Protein AF-A0A3D3PG53-F1 (afdb_monomer)

Secondary structure (DSSP, 8-state):
--HHHHHHHHSS---PPPTTS-HHHHHHHHHHHTT-------PPP-

Mean predicted aligned error: 4.96 Å

Solvent-accessible surface area (backbone atoms only — not comparable to full-atom values): 3257 Å² total; per-residue (Å²): 131,56,69,67,59,41,31,72,73,71,74,50,77,97,69,89,75,67,88,86,59,63,62,67,60,54,50,56,52,49,28,62,77,66,74,52,83,90,86,80,88,80,85,79,82,134

Foldseek 3Di:
DDQVVCCVPPVDGDDDDDPPDPPVVVVVVCCVVVVDDDDDDDDDDD

Radius of gyration: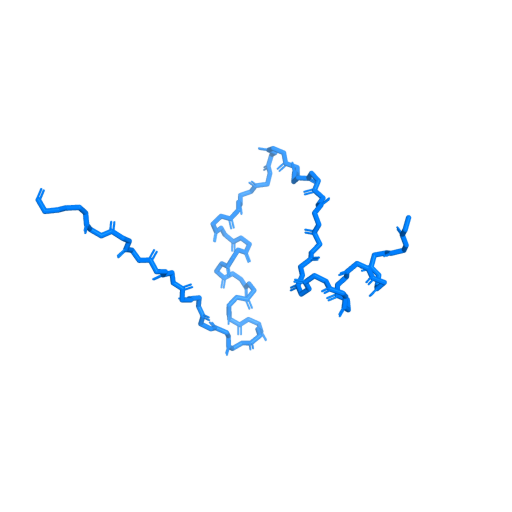 14.22 Å; Cα contacts (8 Å, |Δi|>4): 12; chains: 1; bounding box: 28×38×30 Å

Structure (mmCIF, N/CA/C/O backbone):
data_AF-A0A3D3PG53-F1
#
_entry.id   AF-A0A3D3PG53-F1
#
loop_
_atom_site.group_PDB
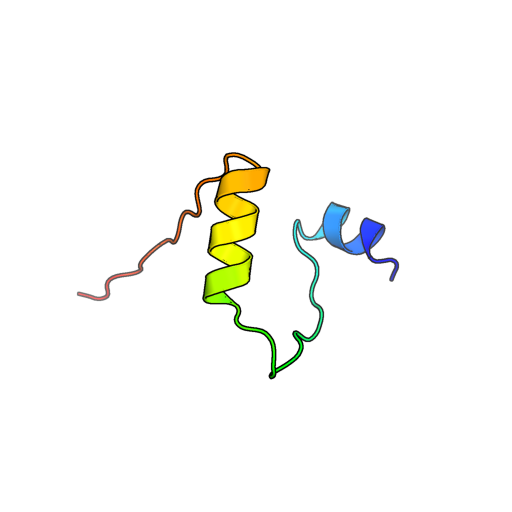_atom_site.id
_atom_site.type_symbol
_atom_site.label_atom_id
_atom_site.label_alt_id
_atom_site.label_comp_id
_atom_site.label_asym_id
_atom_site.label_entity_id
_atom_site.label_seq_id
_atom_site.pdbx_PDB_ins_code
_atom_site.Cartn_x
_atom_site.Cartn_y
_atom_site.Cartn_z
_atom_site.occupancy
_atom_site.B_iso_or_equiv
_atom_site.auth_seq_id
_atom_site.auth_comp_id
_atom_site.auth_asym_id
_atom_site.auth_atom_id
_atom_site.pdbx_PDB_model_num
ATOM 1 N N . MET A 1 1 ? 10.628 -18.778 -3.892 1.00 69.19 1 MET A N 1
ATOM 2 C CA . MET A 1 1 ? 11.157 -17.856 -2.872 1.00 69.19 1 MET A CA 1
ATOM 3 C C . MET A 1 1 ? 10.040 -17.666 -1.875 1.00 69.19 1 MET A C 1
ATOM 5 O O . MET A 1 1 ? 8.897 -17.624 -2.316 1.00 69.19 1 MET A O 1
ATOM 9 N N . ASP A 1 2 ? 10.331 -17.704 -0.582 1.00 89.62 2 ASP A N 1
ATOM 10 C CA . ASP A 1 2 ? 9.287 -17.542 0.433 1.00 89.62 2 ASP A CA 1
ATOM 11 C C . ASP A 1 2 ? 8.764 -16.091 0.438 1.00 89.62 2 ASP A C 1
ATOM 13 O O . ASP A 1 2 ? 9.509 -15.164 0.111 1.00 89.62 2 ASP A O 1
ATOM 17 N N . THR A 1 3 ? 7.490 -15.875 0.780 1.00 89.56 3 THR A N 1
ATOM 18 C CA . THR A 1 3 ? 6.882 -14.530 0.757 1.00 89.56 3 THR A CA 1
ATOM 19 C C . THR A 1 3 ? 7.560 -13.579 1.745 1.00 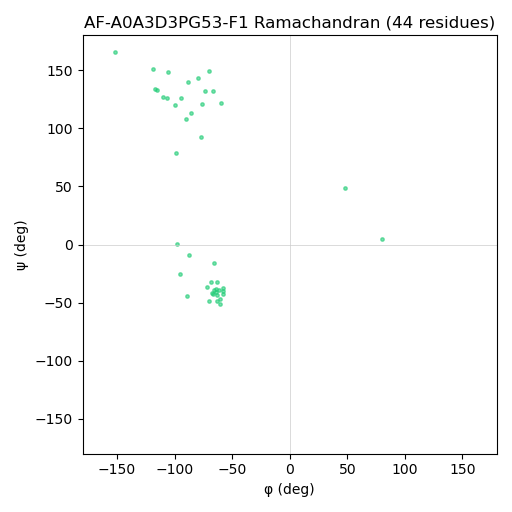89.56 3 THR A C 1
ATOM 21 O O . THR A 1 3 ? 7.704 -12.387 1.465 1.00 89.56 3 THR A O 1
ATOM 24 N N . LEU A 1 4 ? 8.049 -14.095 2.879 1.00 91.25 4 LEU A N 1
ATOM 25 C CA . LEU A 1 4 ? 8.790 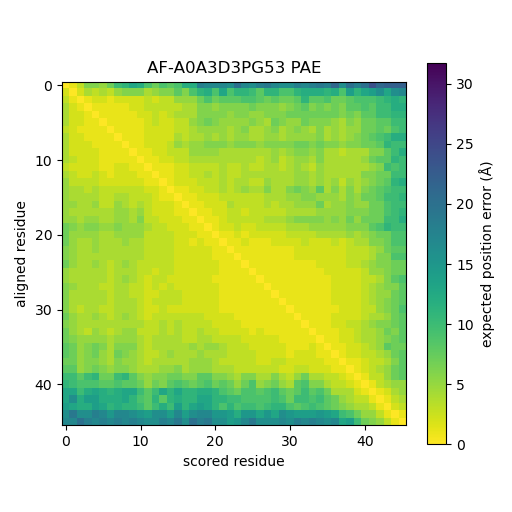-13.306 3.861 1.00 91.25 4 LEU A CA 1
ATOM 26 C C . LEU A 1 4 ? 10.183 -12.942 3.346 1.00 91.25 4 LEU A C 1
ATOM 28 O O . LEU A 1 4 ? 10.665 -11.841 3.610 1.00 91.25 4 LEU A O 1
ATOM 32 N N . GLU A 1 5 ? 10.839 -13.835 2.602 1.00 93.38 5 GLU A N 1
ATOM 33 C CA . GLU A 1 5 ? 12.118 -13.523 1.956 1.00 93.38 5 GLU A CA 1
ATOM 34 C C . GLU A 1 5 ? 11.956 -12.400 0.926 1.00 93.38 5 GLU A C 1
ATOM 36 O O . GLU A 1 5 ? 12.768 -11.475 0.896 1.00 93.38 5 GLU A O 1
ATOM 41 N N . GLU A 1 6 ? 10.895 -12.441 0.116 1.00 94.50 6 GLU A N 1
ATOM 42 C CA . GLU A 1 6 ? 10.626 -11.410 -0.887 1.00 94.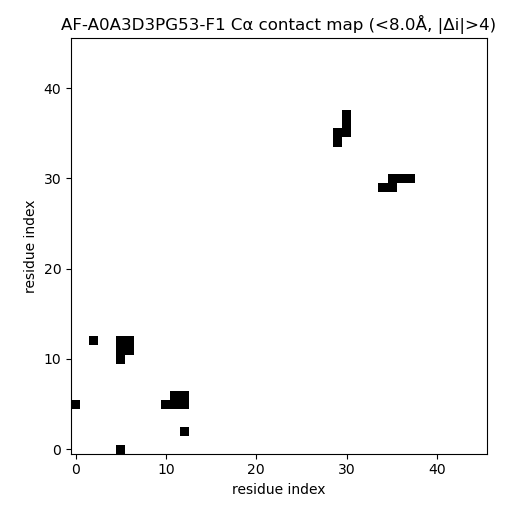50 6 GLU A CA 1
ATOM 43 C C . GLU A 1 6 ? 10.372 -10.042 -0.250 1.00 94.50 6 GLU A C 1
ATOM 45 O O . GLU A 1 6 ? 11.013 -9.056 -0.628 1.00 94.50 6 GLU A O 1
ATOM 50 N N . LEU A 1 7 ? 9.500 -9.993 0.759 1.00 93.75 7 LEU A N 1
ATOM 51 C CA . LEU A 1 7 ? 9.177 -8.759 1.465 1.00 93.7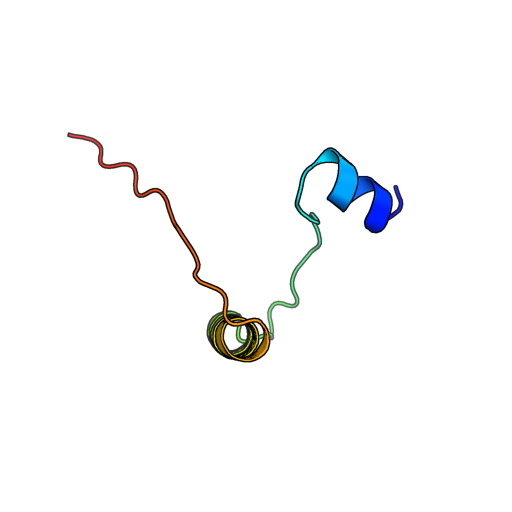5 7 LEU A CA 1
ATOM 52 C C . LEU A 1 7 ? 10.426 -8.120 2.086 1.00 93.75 7 LEU A C 1
ATOM 54 O O . LEU A 1 7 ? 10.593 -6.904 2.011 1.00 93.75 7 LEU A O 1
ATOM 58 N N . ASN A 1 8 ? 11.328 -8.928 2.651 1.00 95.38 8 ASN A N 1
ATOM 59 C CA . ASN A 1 8 ? 12.563 -8.437 3.263 1.00 95.38 8 ASN A CA 1
ATOM 60 C C . ASN A 1 8 ? 13.563 -7.867 2.243 1.00 95.38 8 ASN A C 1
ATOM 62 O O . ASN A 1 8 ? 14.309 -6.949 2.578 1.00 95.38 8 ASN A O 1
ATOM 66 N N . ILE A 1 9 ? 13.599 -8.398 1.017 1.00 95.25 9 ILE A N 1
ATOM 67 C CA . ILE A 1 9 ? 14.557 -7.971 -0.016 1.00 95.25 9 ILE A CA 1
ATOM 68 C C . ILE A 1 9 ? 14.005 -6.814 -0.855 1.00 95.25 9 ILE A C 1
ATOM 70 O O . ILE A 1 9 ? 14.733 -5.865 -1.144 1.00 95.25 9 ILE A O 1
ATOM 74 N N . LYS A 1 10 ? 12.737 -6.892 -1.273 1.00 94.88 10 LYS A N 1
ATOM 75 C CA . LYS A 1 10 ? 12.112 -5.929 -2.194 1.00 94.88 10 LYS A CA 1
ATOM 76 C C . LYS A 1 10 ? 11.327 -4.827 -1.482 1.00 94.88 10 LYS A C 1
ATOM 78 O O . LYS A 1 10 ? 11.128 -3.759 -2.054 1.00 94.88 10 LYS A O 1
ATOM 83 N N . GLY A 1 11 ? 10.847 -5.087 -0.266 1.00 92.56 11 GLY A N 1
ATOM 84 C CA . GLY A 1 11 ? 9.911 -4.212 0.444 1.00 92.56 11 GLY A CA 1
ATOM 85 C C . GLY A 1 11 ? 8.450 -4.358 0.001 1.00 92.56 11 GLY A C 1
ATOM 86 O O . GLY A 1 11 ? 7.600 -3.607 0.474 1.00 92.56 11 GLY A O 1
ATOM 87 N N . PHE A 1 12 ? 8.143 -5.309 -0.886 1.00 92.31 12 PHE A N 1
ATOM 88 C CA . PHE A 1 12 ? 6.790 -5.631 -1.345 1.00 92.31 12 PHE A CA 1
ATOM 89 C C . PHE A 1 12 ? 6.687 -7.106 -1.756 1.00 92.31 12 PHE A C 1
ATOM 91 O O . PHE A 1 12 ? 7.707 -7.769 -1.934 1.00 92.31 12 PHE A O 1
ATOM 98 N N . VAL A 1 13 ? 5.456 -7.599 -1.903 1.00 92.69 13 VAL A N 1
ATOM 99 C CA . VAL A 1 13 ? 5.139 -8.950 -2.391 1.00 92.69 13 VAL A CA 1
ATOM 100 C C . VAL A 1 13 ? 4.523 -8.826 -3.784 1.00 92.69 13 VAL A C 1
ATOM 102 O O . VAL A 1 13 ? 3.578 -8.055 -3.961 1.00 92.69 13 VAL A O 1
ATOM 105 N N . ASP A 1 14 ? 5.073 -9.543 -4.763 1.00 92.00 14 ASP A N 1
ATOM 106 C CA . ASP A 1 14 ? 4.619 -9.539 -6.158 1.00 92.00 14 ASP A CA 1
ATOM 107 C C . ASP A 1 14 ? 3.719 -10.754 -6.434 1.00 92.00 14 ASP A C 1
ATOM 109 O O . ASP A 1 14 ? 4.150 -11.777 -6.969 1.00 92.00 14 ASP A O 1
ATOM 113 N N . GLU A 1 15 ? 2.456 -10.662 -6.007 1.00 90.69 15 GLU A N 1
ATOM 114 C CA . GLU A 1 15 ? 1.443 -11.704 -6.199 1.00 90.69 15 GLU A CA 1
ATOM 115 C C . GLU A 1 15 ? 0.259 -11.209 -7.035 1.00 90.69 15 GLU A C 1
ATOM 117 O O . GLU A 1 15 ? -0.112 -10.032 -7.024 1.00 90.69 15 GLU A O 1
ATOM 122 N N . ALA A 1 16 ? -0.370 -12.139 -7.756 1.00 92.94 16 ALA A N 1
ATOM 123 C CA . ALA A 1 16 ? -1.581 -11.847 -8.508 1.00 92.94 16 ALA A CA 1
ATOM 124 C C . ALA A 1 16 ? -2.744 -11.525 -7.556 1.00 92.94 16 ALA A C 1
ATOM 126 O O . ALA A 1 16 ? -3.026 -12.271 -6.619 1.00 92.94 16 ALA A O 1
ATOM 127 N N . ILE A 1 17 ? -3.450 -10.431 -7.834 1.00 89.75 17 ILE A N 1
ATOM 128 C CA . ILE A 1 17 ? -4.637 -10.017 -7.078 1.00 89.75 17 ILE A CA 1
ATOM 129 C C . ILE A 1 17 ? -5.876 -10.684 -7.688 1.00 89.75 17 ILE A C 1
ATOM 131 O O . ILE A 1 17 ? -5.997 -10.772 -8.912 1.00 89.75 17 ILE A O 1
ATOM 135 N N . ASP A 1 18 ? -6.810 -11.135 -6.844 1.00 94.00 18 ASP A N 1
ATOM 136 C CA . ASP A 1 18 ? -8.111 -11.640 -7.298 1.00 94.00 18 ASP A CA 1
ATOM 137 C C . ASP A 1 18 ? -8.870 -10.537 -8.067 1.00 94.00 18 ASP A C 1
ATOM 139 O O . ASP A 1 18 ? -9.138 -9.473 -7.500 1.00 94.00 18 ASP A O 1
ATOM 143 N N . PRO A 1 19 ? -9.255 -10.765 -9.337 1.00 94.38 19 PRO A N 1
ATOM 144 C CA . PRO A 1 19 ? -9.950 -9.767 -10.148 1.00 94.38 19 PRO A CA 1
ATOM 145 C C . PRO A 1 19 ? -11.353 -9.405 -9.637 1.00 94.38 19 PRO A C 1
ATOM 147 O O . PRO A 1 19 ? -11.904 -8.394 -10.067 1.00 94.38 19 PRO A O 1
ATOM 150 N N . ASN A 1 20 ? -11.949 -10.207 -8.749 1.00 96.69 20 ASN A N 1
ATOM 151 C CA . ASN A 1 20 ? -13.263 -9.928 -8.163 1.00 96.69 20 ASN A CA 1
ATOM 152 C C . ASN A 1 20 ? -13.183 -9.049 -6.906 1.00 96.69 20 ASN A C 1
ATOM 154 O O . ASN A 1 20 ? -14.219 -8.630 -6.385 1.00 96.69 20 ASN A O 1
ATOM 158 N N . LEU A 1 21 ? -11.979 -8.790 -6.390 1.00 95.50 21 LEU A N 1
ATOM 159 C CA . LEU A 1 21 ? -11.787 -7.995 -5.186 1.00 95.50 21 LEU A CA 1
ATOM 160 C C . LEU A 1 21 ? -12.029 -6.512 -5.478 1.00 95.50 21 LEU A C 1
ATOM 162 O O . LEU A 1 21 ? -11.451 -5.945 -6.408 1.00 95.50 21 LEU A O 1
ATOM 166 N N . ASN A 1 22 ? -12.816 -5.843 -4.633 1.00 95.94 22 ASN A N 1
ATOM 167 C CA . ASN A 1 22 ? -12.868 -4.387 -4.669 1.00 95.94 22 ASN A CA 1
ATOM 168 C C . ASN A 1 22 ? -11.623 -3.807 -3.983 1.00 95.94 22 ASN A C 1
ATOM 170 O O . ASN A 1 22 ? -11.590 -3.599 -2.770 1.00 95.94 22 ASN A O 1
ATOM 174 N N . ILE A 1 23 ? -10.595 -3.540 -4.787 1.00 93.88 23 ILE A N 1
ATOM 175 C CA . ILE A 1 23 ? -9.295 -3.042 -4.322 1.00 93.88 23 ILE A CA 1
ATOM 176 C C . ILE A 1 23 ? -9.437 -1.716 -3.558 1.00 93.88 23 ILE A C 1
ATOM 178 O O . ILE A 1 23 ? -8.750 -1.510 -2.560 1.00 93.88 23 ILE A O 1
ATOM 182 N N . PHE A 1 24 ? -10.337 -0.824 -3.980 1.00 94.25 24 PHE A N 1
ATOM 183 C CA . PHE A 1 24 ? -10.512 0.473 -3.322 1.00 94.25 24 PHE A CA 1
ATOM 184 C C . PHE A 1 24 ? -11.092 0.328 -1.911 1.00 94.25 24 PHE A C 1
ATOM 186 O O . PHE A 1 24 ? -10.602 0.976 -0.983 1.00 94.25 24 PHE A O 1
ATOM 193 N N . ASP A 1 25 ? -12.077 -0.556 -1.737 1.00 97.25 25 ASP A N 1
ATOM 194 C CA . ASP A 1 25 ? -12.697 -0.808 -0.432 1.00 97.25 25 ASP A CA 1
ATOM 195 C C . ASP A 1 25 ? -11.703 -1.461 0.539 1.00 97.25 25 ASP A C 1
ATOM 197 O O . ASP A 1 25 ? -11.599 -1.042 1.696 1.00 97.25 25 ASP A O 1
ATOM 201 N N . GLU A 1 26 ? -10.921 -2.439 0.070 1.00 95.88 26 GLU A N 1
ATOM 202 C CA . GLU A 1 26 ? -9.899 -3.090 0.896 1.00 95.88 26 GLU A CA 1
ATOM 203 C C . GLU A 1 26 ? -8.767 -2.128 1.279 1.00 95.88 26 GLU A C 1
ATOM 205 O O . GLU A 1 26 ? -8.325 -2.123 2.430 1.00 95.88 26 GLU A O 1
ATOM 210 N N . ILE A 1 27 ? -8.336 -1.251 0.365 1.00 94.75 27 ILE A N 1
ATOM 211 C CA . ILE A 1 27 ? -7.360 -0.199 0.678 1.00 94.75 27 ILE A CA 1
ATOM 212 C C . ILE A 1 27 ? -7.898 0.739 1.768 1.00 94.75 27 ILE A C 1
ATOM 214 O O . ILE A 1 27 ? -7.185 1.039 2.728 1.00 94.75 27 ILE A O 1
ATOM 218 N N . GLU A 1 28 ? -9.146 1.201 1.657 1.00 96.31 28 GLU A N 1
ATOM 219 C CA . GLU A 1 28 ? -9.756 2.091 2.652 1.00 96.31 28 GLU A CA 1
ATOM 220 C C . GLU A 1 28 ? -9.901 1.422 4.023 1.00 96.31 28 GLU A C 1
ATOM 2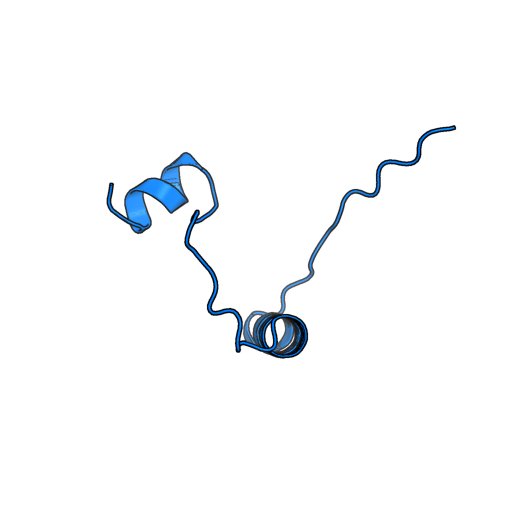22 O O . GLU A 1 28 ? -9.622 2.044 5.055 1.00 96.31 28 GLU A O 1
ATOM 227 N N . LYS A 1 29 ? -10.289 0.145 4.048 1.00 97.38 29 LYS A N 1
ATOM 228 C CA . LYS A 1 29 ? -10.339 -0.661 5.271 1.00 97.38 29 LYS A CA 1
ATOM 229 C C . LYS A 1 29 ? -8.955 -0.771 5.916 1.00 97.38 29 LYS A C 1
ATOM 231 O O . LYS A 1 29 ? -8.803 -0.426 7.089 1.00 97.38 29 LYS A O 1
ATOM 236 N N . LEU A 1 30 ? -7.932 -1.155 5.149 1.00 96.38 30 LEU A N 1
ATOM 237 C CA . LEU A 1 30 ? -6.563 -1.322 5.647 1.00 96.38 30 LEU A CA 1
ATOM 238 C C . LEU A 1 30 ? -5.945 -0.010 6.143 1.00 96.38 30 LEU A C 1
ATOM 240 O O . LEU A 1 30 ? -5.264 -0.007 7.170 1.00 96.38 30 LEU A O 1
ATOM 244 N N . LYS A 1 31 ? -6.205 1.117 5.465 1.00 96.62 31 LYS A N 1
ATOM 245 C CA . LYS A 1 31 ? -5.763 2.447 5.915 1.00 96.62 31 LYS A CA 1
ATOM 246 C C . LYS A 1 31 ? -6.290 2.773 7.310 1.00 96.62 31 LYS A C 1
ATOM 248 O O . LYS A 1 31 ? -5.530 3.270 8.139 1.00 96.62 31 LYS A O 1
ATOM 253 N N . LYS A 1 32 ? -7.563 2.464 7.584 1.00 97.06 32 LYS A N 1
ATOM 254 C CA . LYS A 1 32 ? -8.188 2.682 8.899 1.00 97.06 32 LYS A CA 1
ATOM 255 C C . LYS A 1 32 ? -7.631 1.734 9.955 1.00 97.06 32 LYS A C 1
ATOM 257 O O . LYS A 1 32 ? -7.233 2.190 11.020 1.00 97.06 32 LYS A O 1
ATOM 262 N N . GLU A 1 33 ? -7.561 0.439 9.651 1.00 98.19 33 GLU A N 1
ATOM 263 C CA . GLU A 1 33 ? -7.075 -0.583 10.589 1.00 98.19 33 GLU A CA 1
ATOM 264 C C . GLU A 1 33 ? -5.618 -0.360 11.005 1.00 98.19 33 GLU A C 1
ATOM 266 O O . GLU A 1 33 ? -5.263 -0.556 12.166 1.00 98.19 33 GLU A O 1
ATOM 271 N N . LYS A 1 34 ? -4.768 0.059 10.062 1.00 96.69 34 LYS A N 1
ATOM 272 C CA . LYS A 1 34 ? -3.329 0.248 10.292 1.00 96.69 34 LYS A CA 1
ATOM 273 C C . LYS A 1 34 ? -2.938 1.695 10.584 1.00 96.69 34 LYS A C 1
ATOM 275 O O . LYS A 1 34 ? -1.754 1.956 10.771 1.00 96.69 34 LYS A O 1
ATOM 280 N N . ASN A 1 35 ? -3.903 2.618 10.613 1.00 96.88 35 ASN A N 1
ATOM 281 C CA . ASN A 1 35 ? -3.659 4.060 10.703 1.00 96.88 35 ASN A CA 1
ATOM 282 C C . ASN A 1 35 ? -2.596 4.526 9.684 1.00 96.88 35 ASN A C 1
ATOM 284 O O . ASN A 1 35 ? -1.609 5.178 10.027 1.00 96.88 35 ASN A O 1
ATOM 288 N N . ALA A 1 36 ? -2.770 4.105 8.430 1.00 95.44 36 ALA A N 1
ATOM 289 C CA . ALA A 1 36 ? -1.793 4.270 7.361 1.00 95.44 36 ALA A CA 1
ATOM 290 C C . ALA A 1 36 ? -2.205 5.355 6.355 1.00 95.44 36 ALA A C 1
ATOM 292 O O . ALA A 1 36 ? -3.385 5.548 6.054 1.00 95.44 36 ALA A O 1
ATOM 293 N N . VAL A 1 37 ? -1.204 6.023 5.780 1.00 93.81 37 VAL A N 1
ATOM 294 C CA . VAL A 1 37 ? -1.361 6.994 4.689 1.00 93.81 37 VAL A CA 1
ATOM 295 C C . VAL A 1 37 ? -0.635 6.462 3.457 1.00 93.81 37 VAL A C 1
ATOM 297 O O . VAL A 1 37 ? 0.498 5.998 3.558 1.00 93.81 37 VAL A O 1
ATOM 300 N N . ILE A 1 38 ? -1.287 6.531 2.295 1.00 90.69 38 ILE A N 1
ATOM 301 C CA . ILE A 1 38 ? -0.687 6.155 1.011 1.00 90.69 38 ILE A CA 1
ATOM 302 C C . ILE A 1 38 ? -0.121 7.413 0.362 1.00 90.69 38 ILE A C 1
ATOM 304 O O . ILE A 1 38 ? -0.841 8.394 0.178 1.00 90.69 38 ILE A O 1
ATOM 308 N N . LEU A 1 39 ? 1.161 7.369 0.009 1.00 90.88 39 LEU A N 1
ATOM 309 C CA . LEU A 1 39 ? 1.836 8.419 -0.744 1.00 90.88 39 LEU A CA 1
ATOM 310 C C . LEU A 1 39 ? 2.061 7.923 -2.170 1.00 90.88 39 LEU A C 1
ATOM 312 O O . LEU A 1 39 ? 2.640 6.859 -2.374 1.00 90.88 39 LEU A O 1
ATOM 316 N N . ALA A 1 40 ? 1.612 8.700 -3.149 1.00 86.69 40 ALA A N 1
ATOM 317 C CA . ALA A 1 40 ? 1.896 8.460 -4.555 1.00 86.69 40 ALA A CA 1
ATOM 318 C C . ALA A 1 40 ? 2.730 9.623 -5.091 1.00 86.69 40 ALA A C 1
ATOM 320 O O . ALA A 1 40 ? 2.406 10.788 -4.854 1.00 86.69 40 ALA A O 1
ATOM 321 N N . HIS A 1 41 ? 3.798 9.307 -5.818 1.00 84.31 41 HIS A N 1
ATOM 322 C CA . HIS A 1 41 ? 4.541 10.310 -6.567 1.00 84.31 41 HIS A CA 1
ATOM 323 C C . HIS A 1 41 ? 3.865 10.486 -7.920 1.00 84.31 41 HIS A C 1
ATOM 325 O O . HIS A 1 41 ? 3.855 9.571 -8.741 1.00 84.31 41 HIS A O 1
ATOM 331 N N . TYR A 1 42 ? 3.279 11.659 -8.139 1.00 84.50 42 TYR A N 1
ATOM 332 C CA . TYR A 1 42 ? 2.729 12.017 -9.436 1.00 84.50 42 TYR A CA 1
ATOM 333 C C . TYR A 1 42 ? 3.818 12.715 -10.252 1.00 84.50 42 TYR A C 1
ATOM 335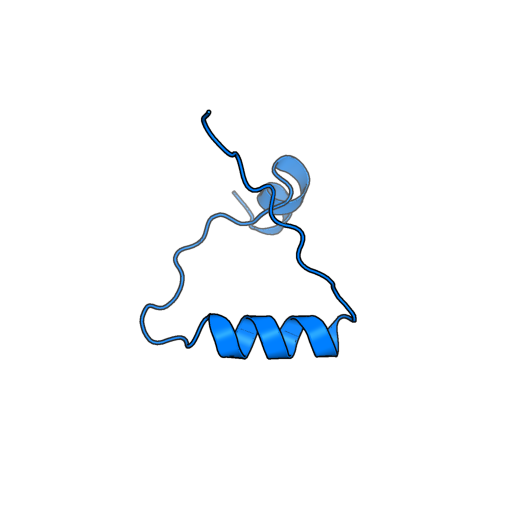 O O . TYR A 1 42 ? 4.204 13.841 -9.939 1.00 84.50 42 TYR A O 1
ATOM 343 N N . TYR A 1 43 ? 4.340 12.037 -11.273 1.00 81.94 43 TYR A N 1
ATOM 344 C CA . TYR A 1 43 ? 5.222 12.672 -12.247 1.00 81.94 43 TYR A CA 1
ATOM 345 C C . TYR A 1 43 ? 4.369 13.520 -13.195 1.00 81.94 43 TYR A C 1
ATOM 347 O O . TYR A 1 43 ? 3.465 13.005 -13.849 1.00 81.94 43 TYR A O 1
ATOM 355 N N . GLN A 1 44 ? 4.639 14.824 -13.244 1.00 81.12 44 GLN A N 1
ATOM 356 C CA . GLN A 1 44 ? 4.085 15.727 -14.252 1.00 81.12 44 GLN A CA 1
ATOM 357 C C . GLN A 1 44 ? 5.144 15.950 -15.327 1.00 81.12 44 GLN A C 1
ATOM 359 O O . GLN A 1 44 ? 6.235 16.430 -15.022 1.00 81.12 44 GLN A O 1
ATOM 364 N N . GLU A 1 45 ? 4.830 15.587 -16.566 1.00 79.00 45 GLU A N 1
ATOM 365 C CA . GLU A 1 45 ? 5.596 16.032 -17.731 1.00 79.00 45 GLU A CA 1
ATOM 366 C C . GLU A 1 45 ? 5.165 17.469 -18.096 1.00 79.00 45 GLU A C 1
ATOM 368 O O . GLU A 1 45 ? 3.990 17.801 -17.896 1.00 79.00 45 GLU A O 1
ATOM 373 N N . PRO A 1 46 ? 6.097 18.337 -18.538 1.00 75.19 46 PRO A N 1
ATOM 374 C CA . PRO A 1 46 ? 5.822 19.745 -18.840 1.00 75.19 46 PRO A CA 1
ATOM 375 C C . PRO A 1 46 ? 4.922 19.962 -20.063 1.00 75.19 46 PRO A C 1
ATOM 377 O O . PRO A 1 46 ? 4.948 19.125 -20.994 1.00 75.19 46 PRO A O 1
#

pLDDT: mean 91.77, s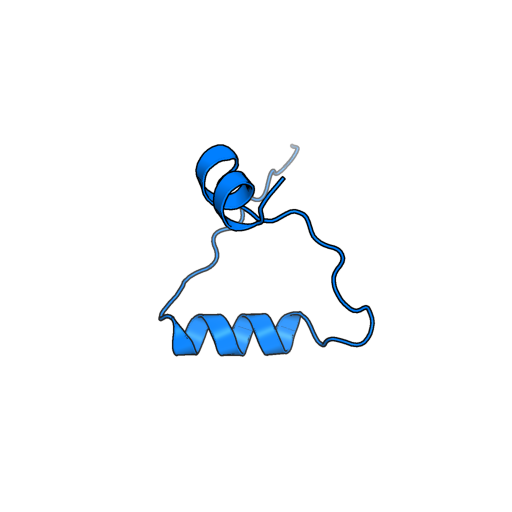td 6.13, range [69.19, 98.19]

Sequence (46 aa):
MDTLEELNIKGFVDEAIDPNLNIFDEIEKLKKEKNAVILAHYYQEP